Protein AF-A0A368NS68-F1 (afdb_monomer)

Structure (mmCIF, N/CA/C/O backbone):
data_AF-A0A368NS68-F1
#
_entry.id   AF-A0A368NS68-F1
#
loop_
_atom_site.group_PDB
_atom_site.id
_atom_site.type_symbol
_atom_site.label_atom_id
_atom_site.label_alt_id
_atom_site.label_comp_id
_atom_site.label_asym_id
_atom_site.label_entity_id
_atom_site.label_seq_id
_atom_site.pdbx_PDB_ins_code
_atom_site.Cartn_x
_atom_site.Cartn_y
_atom_site.Cartn_z
_atom_site.occupancy
_atom_site.B_iso_or_equiv
_atom_site.auth_seq_id
_atom_site.auth_comp_id
_atom_site.auth_asym_id
_atom_site.auth_atom_id
_atom_site.pdbx_PDB_model_num
ATOM 1 N N . MET A 1 1 ? -28.506 1.261 14.006 1.00 60.25 1 MET A N 1
ATOM 2 C CA . MET A 1 1 ? -28.280 0.816 12.608 1.00 60.25 1 MET A CA 1
ATOM 3 C C . MET A 1 1 ? -27.028 1.410 11.959 1.00 60.25 1 MET A C 1
ATOM 5 O O . MET A 1 1 ? -26.237 0.633 11.447 1.00 60.25 1 MET A O 1
ATOM 9 N N . ILE A 1 2 ? -26.770 2.725 12.037 1.00 72.12 2 ILE A N 1
ATOM 10 C CA . ILE A 1 2 ? -25.597 3.387 11.404 1.00 72.12 2 ILE A CA 1
ATOM 11 C C . ILE A 1 2 ? -24.232 2.746 11.738 1.00 72.12 2 ILE A C 1
ATOM 13 O O . ILE A 1 2 ? -23.347 2.710 10.887 1.00 72.12 2 ILE A O 1
ATOM 17 N N . ARG A 1 3 ? -24.049 2.183 12.942 1.00 74.31 3 ARG A N 1
ATOM 18 C CA . ARG A 1 3 ? -22.795 1.496 13.309 1.00 74.31 3 ARG A CA 1
ATOM 19 C C . ARG A 1 3 ? -22.553 0.214 12.508 1.00 74.31 3 ARG A C 1
ATOM 21 O O . ARG A 1 3 ? -21.427 -0.005 12.088 1.00 74.31 3 ARG A O 1
ATOM 28 N N . VAL A 1 4 ? -23.583 -0.601 12.274 1.00 77.44 4 VAL A N 1
ATOM 29 C CA . VAL A 1 4 ? -23.455 -1.886 11.558 1.00 77.44 4 VAL A CA 1
ATOM 30 C C . VAL A 1 4 ? -23.113 -1.647 10.091 1.00 77.44 4 VAL A C 1
ATOM 32 O O . VAL A 1 4 ? -22.219 -2.291 9.554 1.00 77.44 4 VAL A O 1
ATOM 35 N N . PHE A 1 5 ? -23.747 -0.648 9.472 1.00 76.38 5 PHE A N 1
ATOM 36 C CA . PHE A 1 5 ? -23.457 -0.272 8.090 1.00 76.38 5 PHE A CA 1
ATOM 37 C C . PHE A 1 5 ? -21.989 0.142 7.921 1.00 76.38 5 PHE A C 1
ATOM 39 O O . PHE A 1 5 ? -21.305 -0.337 7.024 1.00 76.38 5 PHE A O 1
ATOM 46 N N . ARG A 1 6 ? -21.450 0.938 8.854 1.00 79.19 6 ARG A N 1
ATOM 47 C CA . ARG A 1 6 ? -20.032 1.325 8.832 1.00 79.19 6 ARG A CA 1
ATOM 48 C C . ARG A 1 6 ? -19.071 0.146 8.978 1.00 79.19 6 ARG A C 1
ATOM 50 O O . ARG A 1 6 ? -18.006 0.203 8.384 1.00 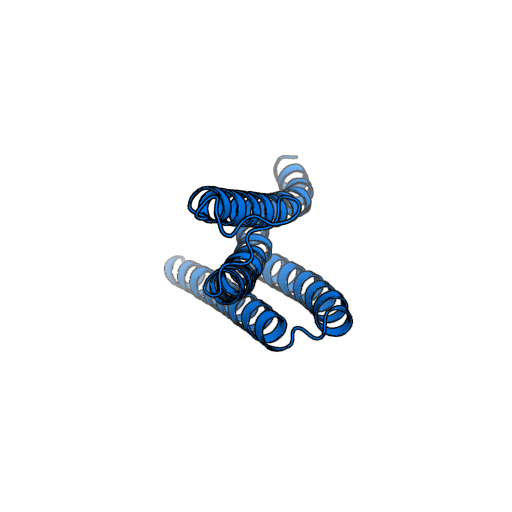79.19 6 ARG A O 1
ATOM 57 N N . TRP A 1 7 ? -19.435 -0.903 9.718 1.00 82.75 7 TRP A N 1
ATOM 58 C CA . TRP A 1 7 ? -18.634 -2.132 9.807 1.00 82.75 7 TRP A CA 1
ATOM 59 C C . TRP A 1 7 ? -18.621 -2.916 8.494 1.00 82.75 7 TRP A C 1
ATOM 61 O O . TRP A 1 7 ? -17.569 -3.398 8.087 1.00 82.75 7 TRP A O 1
ATOM 71 N N . ILE A 1 8 ? -19.756 -2.976 7.795 1.00 87.38 8 ILE A N 1
ATOM 72 C CA . ILE A 1 8 ? -19.841 -3.607 6.471 1.00 87.38 8 ILE A CA 1
ATOM 73 C C . ILE A 1 8 ? -18.974 -2.850 5.456 1.00 87.38 8 ILE A C 1
ATOM 75 O O . ILE A 1 8 ? -18.331 -3.483 4.628 1.00 87.38 8 ILE A O 1
ATOM 79 N N . LEU A 1 9 ? -18.885 -1.516 5.557 1.00 88.38 9 LEU A N 1
ATOM 80 C CA . LEU A 1 9 ? -18.065 -0.687 4.662 1.00 88.38 9 LEU A CA 1
ATOM 81 C C . LEU A 1 9 ? -16.546 -0.811 4.878 1.00 88.38 9 LEU A C 1
ATOM 83 O O . LEU A 1 9 ? -15.788 -0.373 4.015 1.00 88.38 9 LEU A O 1
ATOM 87 N N . VAL A 1 10 ? -16.083 -1.421 5.974 1.00 88.50 10 VAL A N 1
ATOM 88 C CA . VAL A 1 10 ? -14.644 -1.589 6.254 1.00 88.50 10 VAL A CA 1
ATOM 89 C C . VAL A 1 10 ? -13.967 -2.445 5.180 1.00 88.50 10 VAL A C 1
ATOM 91 O O . VAL A 1 10 ? -12.892 -2.090 4.699 1.00 88.50 10 VAL A O 1
ATOM 94 N N . ILE A 1 11 ? -14.610 -3.543 4.770 1.00 90.56 11 ILE A N 1
ATOM 95 C CA . ILE A 1 11 ? -14.062 -4.466 3.767 1.00 90.56 11 ILE A CA 1
ATOM 96 C C . ILE A 1 11 ? -14.025 -3.807 2.374 1.00 90.56 11 ILE A C 1
ATOM 98 O O . ILE A 1 11 ? -12.941 -3.743 1.794 1.00 90.56 11 ILE A O 1
ATOM 102 N N . PRO A 1 12 ? -15.129 -3.234 1.844 1.00 92.44 12 PRO A N 1
ATOM 103 C CA . PRO A 1 12 ? -15.107 -2.484 0.590 1.00 92.44 12 PRO A CA 1
ATOM 104 C C . PRO A 1 12 ? -14.075 -1.358 0.579 1.00 92.44 12 PRO A C 1
ATOM 106 O O . PRO A 1 12 ? -13.437 -1.144 -0.442 1.00 92.44 12 PRO A O 1
ATOM 109 N N . ALA A 1 13 ? -13.871 -0.657 1.699 1.00 91.56 13 ALA A N 1
ATOM 110 C CA . ALA A 1 13 ? -12.879 0.411 1.777 1.00 91.56 13 ALA A CA 1
ATOM 111 C C . ALA A 1 13 ? -11.445 -0.103 1.562 1.00 91.56 13 ALA A C 1
ATOM 113 O O . ALA A 1 13 ? -10.671 0.543 0.857 1.00 91.56 13 ALA A O 1
ATOM 114 N N . ALA A 1 14 ? -11.105 -1.274 2.113 1.00 91.38 14 ALA A N 1
ATOM 115 C CA . ALA A 1 14 ? -9.813 -1.918 1.867 1.00 91.38 14 ALA A CA 1
ATOM 116 C C . ALA A 1 14 ? -9.650 -2.286 0.384 1.00 91.38 14 ALA A C 1
ATOM 118 O O . ALA A 1 14 ? -8.636 -1.956 -0.231 1.00 91.38 14 ALA A O 1
ATOM 119 N N . VAL A 1 15 ? -10.677 -2.921 -0.197 1.00 93.31 15 VAL A N 1
ATOM 120 C CA . VAL A 1 15 ? -10.671 -3.335 -1.609 1.00 93.31 15 VAL A CA 1
ATOM 121 C C . VAL A 1 15 ? -10.552 -2.127 -2.536 1.00 93.31 15 VAL A C 1
ATOM 123 O O . VAL A 1 15 ? -9.755 -2.151 -3.469 1.00 93.31 15 VAL A O 1
ATOM 126 N N . LEU A 1 16 ? -11.282 -1.046 -2.258 1.00 94.06 16 LEU A N 1
ATOM 127 C CA . LEU A 1 16 ? -11.206 0.192 -3.031 1.00 94.06 16 LEU A CA 1
ATOM 128 C C . LEU A 1 16 ? -9.820 0.834 -2.950 1.00 94.06 16 LEU A C 1
ATOM 130 O O . LEU A 1 16 ? -9.326 1.309 -3.967 1.00 94.06 16 LEU A O 1
ATOM 134 N N . GLY A 1 17 ? -9.171 0.816 -1.781 1.00 92.69 17 GLY A N 1
ATOM 135 C CA . GLY A 1 17 ? -7.798 1.306 -1.630 1.00 92.69 17 GLY A CA 1
ATOM 136 C C . GLY A 1 17 ? -6.799 0.532 -2.483 1.00 92.69 17 GLY A C 1
ATOM 137 O O . GLY A 1 17 ? -6.001 1.128 -3.208 1.00 92.69 17 GLY A O 1
ATOM 138 N N . TYR A 1 18 ? -6.892 -0.798 -2.444 1.00 93.38 18 TYR A N 1
ATOM 139 C CA . TYR A 1 18 ? -6.067 -1.672 -3.272 1.00 93.38 18 TYR A CA 1
ATOM 140 C C . TYR A 1 18 ? -6.325 -1.443 -4.771 1.00 93.38 18 TYR A C 1
ATOM 142 O O . TYR A 1 18 ? -5.391 -1.151 -5.517 1.00 93.38 18 TYR A O 1
ATOM 150 N N . MET A 1 19 ? -7.588 -1.465 -5.207 1.00 94.62 19 MET A N 1
ATOM 151 C CA . MET A 1 19 ? -7.959 -1.215 -6.605 1.00 94.62 19 MET A CA 1
ATOM 152 C C . MET A 1 19 ? -7.485 0.160 -7.083 1.00 94.62 19 MET A C 1
ATOM 154 O O . MET A 1 19 ? -6.894 0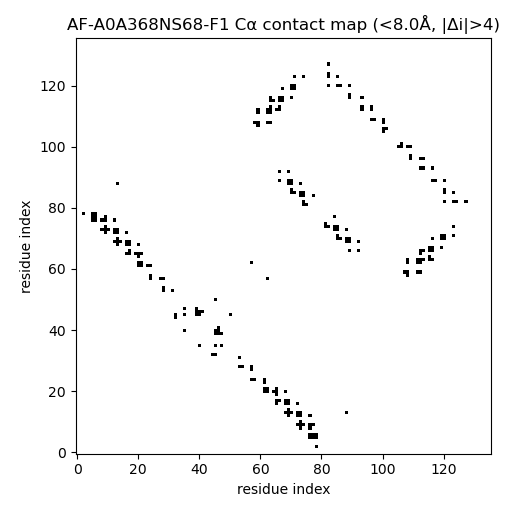.259 -8.154 1.00 94.62 19 MET A O 1
ATOM 158 N N . ALA A 1 20 ? -7.669 1.211 -6.279 1.00 94.62 20 ALA A N 1
ATOM 159 C CA . ALA A 1 20 ? -7.207 2.553 -6.618 1.00 94.62 20 ALA A CA 1
ATOM 160 C C . ALA A 1 20 ? -5.690 2.587 -6.848 1.00 94.62 20 ALA A C 1
ATOM 162 O O . ALA A 1 20 ? -5.243 3.100 -7.870 1.00 94.62 20 ALA A O 1
ATOM 163 N N . SER A 1 21 ? -4.898 1.991 -5.951 1.00 93.81 21 SER A N 1
ATOM 164 C CA . SER A 1 21 ? -3.440 1.930 -6.125 1.00 93.81 21 SER A CA 1
ATOM 165 C C . SER A 1 21 ? -3.021 1.167 -7.386 1.00 93.81 21 SER A C 1
ATOM 167 O O . SER A 1 21 ? -2.127 1.616 -8.103 1.00 93.81 21 SER A O 1
ATOM 169 N N . MET A 1 22 ? -3.715 0.069 -7.701 1.00 92.38 22 MET A N 1
ATOM 170 C CA . MET A 1 22 ? -3.456 -0.743 -8.887 1.00 92.38 22 MET A CA 1
ATOM 171 C C . MET A 1 22 ? -3.764 0.040 -10.171 1.00 92.38 22 MET A C 1
ATOM 173 O O . MET A 1 22 ? -2.934 0.084 -11.077 1.00 92.38 22 MET A O 1
ATOM 177 N N . PHE A 1 23 ? -4.920 0.711 -10.237 1.00 95.12 23 PHE A N 1
ATOM 178 C CA . PHE A 1 23 ? -5.299 1.544 -11.382 1.00 95.12 23 PHE A CA 1
ATOM 179 C C . PHE A 1 23 ? -4.327 2.702 -11.599 1.00 95.12 23 PHE A C 1
ATOM 181 O O . PHE A 1 23 ? -3.918 2.948 -12.734 1.00 95.12 23 PHE A O 1
ATOM 188 N N . ILE A 1 24 ? -3.919 3.385 -10.525 1.00 94.38 24 ILE A N 1
ATOM 189 C CA . ILE A 1 24 ? -2.939 4.470 -10.617 1.00 94.38 24 ILE A CA 1
ATOM 190 C C . ILE A 1 24 ? -1.606 3.920 -11.144 1.00 94.38 24 ILE A C 1
ATOM 192 O O . ILE A 1 24 ? -1.045 4.493 -12.079 1.00 94.38 24 ILE A O 1
ATOM 196 N N . GLY A 1 25 ? -1.138 2.779 -10.629 1.00 92.50 25 GLY A N 1
ATOM 197 C CA . GLY A 1 25 ? 0.105 2.161 -11.088 1.00 92.50 25 GLY A CA 1
ATOM 198 C C . GLY A 1 25 ? 0.075 1.755 -12.559 1.00 92.50 25 GLY A C 1
ATOM 199 O O . GLY A 1 25 ? 0.967 2.140 -13.315 1.00 92.50 25 GLY A O 1
ATOM 200 N N . MET A 1 26 ? -0.989 1.073 -12.994 1.00 92.38 26 MET A N 1
ATOM 201 C CA . MET A 1 26 ? -1.170 0.701 -14.402 1.00 92.38 26 MET A CA 1
ATOM 202 C C . MET A 1 26 ? -1.230 1.931 -15.308 1.00 92.38 26 MET A C 1
ATOM 204 O O . MET A 1 26 ? -0.512 1.996 -16.300 1.00 92.38 26 MET A O 1
ATOM 208 N N . SER A 1 27 ? -2.034 2.940 -14.956 1.00 93.62 27 SER A N 1
ATOM 209 C CA . SER A 1 27 ? -2.142 4.166 -15.759 1.00 93.62 27 SER A CA 1
ATOM 210 C C . SER A 1 27 ? -0.809 4.910 -15.892 1.00 93.62 27 SER A C 1
ATOM 212 O O . SER A 1 27 ? -0.530 5.490 -16.939 1.00 93.62 27 SER A O 1
ATOM 214 N N . THR A 1 28 ? 0.031 4.844 -14.856 1.00 92.75 28 THR A N 1
ATOM 215 C CA . THR A 1 28 ? 1.366 5.445 -14.858 1.00 92.75 28 THR A CA 1
ATOM 216 C C . THR A 1 28 ? 2.293 4.707 -15.819 1.00 92.75 28 THR A C 1
ATOM 218 O O . THR A 1 28 ? 2.941 5.352 -16.638 1.00 92.75 28 THR A O 1
ATOM 221 N N . LEU A 1 29 ? 2.314 3.370 -15.783 1.00 90.00 29 LEU A N 1
ATOM 222 C CA . LEU A 1 29 ? 3.099 2.561 -16.724 1.00 90.00 29 LEU A CA 1
ATOM 223 C C . LEU A 1 29 ? 2.676 2.811 -18.176 1.00 90.00 29 LEU A C 1
ATOM 225 O O . LEU A 1 29 ? 3.523 3.135 -19.005 1.00 90.00 29 LEU A O 1
ATOM 229 N N . PHE A 1 30 ? 1.369 2.807 -18.454 1.00 88.88 30 PHE A N 1
ATOM 230 C CA . PHE A 1 30 ? 0.842 3.142 -19.782 1.00 88.88 30 PHE A CA 1
ATOM 231 C C . PHE A 1 30 ? 1.235 4.549 -20.247 1.00 88.88 30 PHE A C 1
ATOM 233 O O . PHE A 1 30 ? 1.437 4.783 -21.438 1.00 88.88 30 PHE A O 1
ATOM 240 N N . ALA A 1 31 ? 1.321 5.516 -19.330 1.00 90.12 31 ALA A N 1
ATOM 241 C CA . ALA A 1 31 ? 1.781 6.855 -19.673 1.00 90.12 31 ALA A CA 1
ATOM 242 C C . ALA A 1 31 ? 3.260 6.847 -20.085 1.00 90.12 31 ALA A C 1
ATOM 244 O O . ALA A 1 31 ? 3.602 7.505 -21.062 1.00 90.12 31 ALA A O 1
ATOM 245 N N . PHE A 1 32 ? 4.114 6.083 -19.396 1.00 88.06 32 PHE A N 1
ATOM 246 C CA . PHE A 1 32 ? 5.532 5.953 -19.742 1.00 88.06 32 PHE A CA 1
ATOM 247 C C . PHE A 1 32 ? 5.764 5.216 -21.063 1.00 88.06 32 PHE A C 1
ATOM 249 O O . PHE A 1 32 ? 6.598 5.653 -21.853 1.00 88.06 32 PHE A O 1
ATOM 256 N N . GLU A 1 33 ? 4.988 4.173 -21.356 1.00 87.12 33 GLU A N 1
ATOM 257 C CA . GLU A 1 33 ? 5.064 3.459 -22.638 1.00 87.12 33 GLU A CA 1
ATOM 258 C C . GLU A 1 33 ? 4.768 4.371 -23.836 1.00 87.12 33 GLU A C 1
ATOM 260 O O . GLU A 1 33 ? 5.399 4.245 -24.884 1.00 87.12 33 GLU A O 1
ATOM 265 N N . LYS A 1 34 ? 3.878 5.361 -23.679 1.00 86.69 34 LYS A N 1
ATOM 266 C CA . LYS A 1 34 ? 3.594 6.352 -24.734 1.00 86.69 34 LYS A CA 1
ATOM 267 C C . LYS A 1 34 ? 4.768 7.276 -25.053 1.00 86.69 34 LYS A C 1
ATOM 269 O O . LYS A 1 34 ? 4.773 7.882 -26.121 1.00 86.69 34 LYS A O 1
ATOM 274 N N . PHE A 1 35 ? 5.743 7.398 -24.154 1.00 87.94 35 PHE A N 1
ATOM 275 C CA . PHE A 1 35 ? 6.978 8.148 -24.398 1.00 87.94 35 PHE A CA 1
ATOM 276 C C . PHE A 1 35 ? 8.078 7.286 -25.034 1.00 87.94 35 PHE A C 1
ATOM 278 O O . PHE A 1 35 ? 9.190 7.774 -25.252 1.00 87.94 35 PHE A O 1
ATOM 285 N N . CYS A 1 36 ? 7.794 6.019 -25.350 1.00 86.00 36 CYS A N 1
ATOM 286 C CA . CYS A 1 36 ? 8.747 5.158 -26.030 1.00 86.00 36 CYS A CA 1
ATOM 287 C C . CYS A 1 36 ? 8.982 5.636 -27.476 1.00 86.00 36 CYS A C 1
ATOM 289 O O . CYS A 1 36 ? 8.014 5.875 -28.205 1.00 86.00 36 CYS A O 1
ATOM 291 N N . PRO A 1 37 ? 10.245 5.764 -27.928 1.00 86.81 37 PRO A N 1
ATOM 292 C CA . PRO A 1 37 ? 10.541 6.024 -29.331 1.00 86.81 37 PRO A CA 1
ATOM 293 C C . PRO A 1 37 ? 9.997 4.885 -30.202 1.00 86.81 37 PRO A C 1
ATOM 295 O O . PRO A 1 37 ? 10.173 3.722 -29.828 1.00 86.81 37 PRO A O 1
ATOM 298 N N . PRO A 1 38 ? 9.399 5.175 -31.372 1.00 82.69 38 PRO A N 1
ATOM 299 C CA . PRO A 1 38 ? 8.818 4.143 -32.233 1.00 82.69 38 PRO A CA 1
ATOM 300 C C . PRO A 1 38 ? 9.851 3.099 -32.685 1.00 82.69 38 PRO A C 1
ATOM 302 O O . PRO A 1 38 ? 9.497 1.943 -32.888 1.00 82.69 38 PRO A O 1
ATOM 305 N N . ASP A 1 39 ? 11.131 3.477 -32.763 1.00 83.75 39 ASP A N 1
ATOM 306 C CA . ASP A 1 39 ? 12.240 2.592 -33.145 1.00 83.75 39 ASP A CA 1
ATOM 307 C C . ASP A 1 39 ? 12.558 1.504 -32.099 1.00 83.75 39 ASP A C 1
ATOM 309 O O . ASP A 1 39 ? 13.281 0.553 -32.390 1.00 83.75 39 ASP A O 1
ATOM 313 N N . LEU A 1 40 ? 12.044 1.646 -30.872 1.00 83.19 40 LEU A N 1
ATOM 314 C CA . LEU A 1 40 ? 12.298 0.756 -29.730 1.00 83.19 40 LEU A CA 1
ATOM 315 C C . LEU A 1 40 ? 11.039 -0.000 -29.275 1.00 83.19 40 LEU A C 1
ATOM 317 O O . LEU A 1 40 ? 11.035 -0.599 -28.198 1.00 83.19 40 LEU A O 1
ATOM 321 N N . VAL A 1 41 ? 9.967 0.035 -30.070 1.00 85.56 41 VAL A N 1
ATOM 322 C CA . VAL A 1 41 ? 8.742 -0.727 -29.809 1.00 85.56 41 VAL A CA 1
ATOM 323 C C . VAL A 1 41 ? 8.799 -2.027 -30.604 1.00 85.56 41 VAL A C 1
ATOM 325 O O . VAL A 1 41 ? 8.724 -2.024 -31.832 1.00 85.56 41 VAL A O 1
ATOM 328 N N . ILE A 1 42 ? 8.916 -3.155 -29.904 1.00 83.00 42 ILE A N 1
ATOM 329 C CA . ILE A 1 42 ? 8.939 -4.490 -30.508 1.00 83.00 42 ILE A CA 1
ATOM 330 C C . ILE A 1 42 ? 7.774 -5.281 -29.918 1.00 83.00 42 ILE A C 1
ATOM 332 O O . ILE A 1 42 ? 7.707 -5.485 -28.711 1.00 83.00 42 ILE A O 1
ATOM 336 N N . SER A 1 43 ? 6.856 -5.746 -30.770 1.00 81.25 43 SER A N 1
ATOM 337 C CA . SER A 1 43 ? 5.661 -6.503 -30.348 1.00 81.25 43 SER A CA 1
ATOM 338 C C . SER A 1 43 ? 4.809 -5.770 -29.299 1.00 81.25 43 SER A C 1
ATOM 340 O O . SER A 1 43 ? 4.431 -6.357 -28.292 1.00 81.25 43 SER A O 1
ATOM 342 N N . GLU A 1 44 ? 4.550 -4.476 -29.519 1.00 78.94 44 GLU A N 1
ATOM 343 C CA . GLU A 1 44 ? 3.791 -3.592 -28.609 1.00 78.94 44 GLU A CA 1
ATOM 344 C C . GLU A 1 44 ? 4.428 -3.358 -27.227 1.00 78.94 44 GLU A C 1
ATOM 346 O O . GLU A 1 44 ? 3.858 -2.639 -26.412 1.00 78.94 44 GLU A O 1
ATOM 351 N N . MET A 1 45 ? 5.631 -3.880 -26.972 1.00 78.88 45 MET A N 1
ATOM 352 C CA . MET A 1 45 ? 6.382 -3.612 -25.746 1.00 78.88 45 MET A CA 1
ATOM 353 C C . MET A 1 45 ? 7.515 -2.622 -26.002 1.00 78.88 45 MET A C 1
ATOM 355 O O . MET A 1 45 ? 8.240 -2.713 -26.997 1.00 78.88 45 MET A O 1
ATOM 359 N N . CYS A 1 46 ? 7.691 -1.681 -25.075 1.00 84.38 46 CYS A N 1
ATOM 360 C CA . CYS A 1 46 ? 8.823 -0.768 -25.099 1.00 84.38 46 CYS A CA 1
ATOM 361 C C . CYS A 1 46 ? 10.078 -1.484 -24.588 1.00 84.38 46 CYS A C 1
ATOM 363 O O . CYS A 1 46 ? 10.172 -1.819 -23.410 1.00 84.38 46 CYS A O 1
ATOM 365 N N . THR A 1 47 ? 11.080 -1.673 -25.449 1.00 86.12 47 THR A N 1
ATOM 366 C CA . THR A 1 47 ? 12.354 -2.308 -25.067 1.00 86.12 47 THR A CA 1
ATOM 367 C C . THR A 1 47 ? 13.432 -1.283 -24.711 1.00 86.12 47 THR A C 1
ATOM 369 O O . THR A 1 47 ? 14.629 -1.570 -24.784 1.00 86.12 47 THR A O 1
ATOM 372 N N . ALA A 1 48 ? 13.037 -0.055 -24.366 1.00 86.50 48 ALA A N 1
ATOM 373 C CA . ALA A 1 48 ? 13.981 0.981 -23.982 1.00 86.50 48 ALA A CA 1
ATOM 374 C C . ALA A 1 48 ? 14.677 0.616 -22.661 1.00 86.50 48 ALA A C 1
ATOM 376 O O . ALA A 1 48 ? 14.033 0.213 -21.695 1.00 86.50 48 ALA A O 1
ATOM 377 N N . GLY A 1 49 ? 15.995 0.821 -22.581 1.00 86.62 49 GLY A N 1
ATOM 378 C CA . GLY A 1 49 ? 16.781 0.443 -21.398 1.00 86.62 49 GLY A CA 1
ATOM 379 C C . GLY A 1 49 ? 16.346 1.126 -20.093 1.00 86.62 49 GLY A C 1
ATOM 380 O O . GLY A 1 49 ? 16.597 0.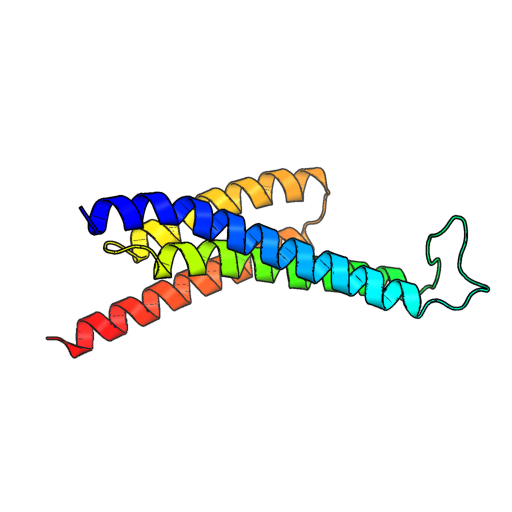600 -19.013 1.00 86.62 49 GLY A O 1
ATOM 381 N N . TYR A 1 50 ? 15.657 2.272 -20.170 1.00 87.19 50 TYR A N 1
ATOM 382 C CA . TYR A 1 50 ? 15.108 2.945 -18.991 1.00 87.19 50 TYR A CA 1
ATOM 383 C C . TYR A 1 50 ? 13.824 2.288 -18.453 1.00 87.19 50 TYR A C 1
ATOM 385 O O . TYR A 1 50 ? 13.499 2.483 -17.282 1.00 87.19 50 TYR A O 1
ATOM 393 N N . MET A 1 51 ? 13.101 1.513 -19.273 1.00 88.19 51 MET A N 1
ATOM 394 C CA . MET A 1 51 ? 11.781 0.973 -18.927 1.00 88.19 51 MET A CA 1
ATOM 395 C C . MET A 1 51 ? 11.856 0.006 -17.741 1.00 88.19 51 MET A C 1
ATOM 397 O O . MET A 1 51 ? 11.030 0.076 -16.838 1.00 88.19 51 MET A O 1
ATOM 401 N N . HIS A 1 52 ? 12.928 -0.786 -17.650 1.00 87.75 52 HIS A N 1
ATOM 402 C CA . HIS A 1 52 ? 13.163 -1.678 -16.512 1.00 87.75 52 HIS A CA 1
ATOM 403 C C . HIS A 1 52 ? 13.230 -0.931 -15.165 1.00 87.75 52 HIS A C 1
ATOM 405 O O . HIS A 1 52 ? 12.690 -1.387 -14.156 1.00 87.75 52 HIS A O 1
ATOM 411 N N . TYR A 1 53 ? 13.856 0.250 -15.140 1.00 90.62 53 TYR A N 1
ATOM 412 C CA . TYR A 1 53 ? 13.906 1.077 -13.933 1.00 90.62 53 TYR A CA 1
ATOM 413 C C . TYR A 1 53 ? 12.540 1.685 -13.614 1.00 90.62 53 TYR A C 1
ATOM 415 O O . TYR A 1 53 ? 12.154 1.736 -12.447 1.00 90.62 53 TYR A O 1
ATOM 423 N N . VAL A 1 54 ? 11.801 2.121 -14.637 1.00 91.12 54 VAL A N 1
ATOM 424 C CA . VAL A 1 54 ? 10.445 2.665 -14.478 1.00 91.12 54 VAL A CA 1
ATOM 425 C C . VAL A 1 54 ? 9.508 1.613 -13.888 1.00 91.12 54 VAL A C 1
ATOM 427 O O . VAL A 1 54 ? 8.812 1.907 -12.918 1.00 91.12 54 VAL A O 1
ATOM 430 N N . GLU A 1 55 ? 9.532 0.387 -14.408 1.00 90.06 55 GLU A N 1
ATOM 431 C CA . GLU A 1 55 ? 8.747 -0.739 -13.895 1.00 90.06 55 GLU A CA 1
ATOM 432 C C . GLU A 1 55 ? 9.083 -1.049 -12.436 1.00 90.06 55 GLU A C 1
ATOM 434 O O . GLU A 1 55 ? 8.182 -1.108 -11.597 1.00 90.06 55 GLU A O 1
ATOM 439 N N . ALA A 1 56 ? 10.372 -1.172 -12.102 1.00 91.00 56 ALA A N 1
ATOM 440 C CA . ALA A 1 56 ? 10.809 -1.450 -10.736 1.00 91.00 56 ALA A CA 1
ATOM 441 C C . ALA A 1 56 ? 10.380 -0.345 -9.751 1.00 91.00 56 ALA A C 1
ATOM 443 O O . ALA A 1 56 ? 9.881 -0.638 -8.660 1.00 91.00 56 ALA A O 1
ATOM 444 N N . ILE A 1 57 ? 10.528 0.927 -10.141 1.00 92.69 57 ILE A N 1
ATOM 445 C CA . ILE A 1 57 ? 10.115 2.078 -9.327 1.00 92.69 57 ILE A CA 1
ATOM 446 C C . ILE A 1 57 ? 8.593 2.106 -9.167 1.00 92.69 57 ILE A C 1
ATOM 448 O O . ILE A 1 57 ? 8.103 2.294 -8.053 1.00 92.69 57 ILE A O 1
ATOM 452 N N . CYS A 1 58 ? 7.838 1.885 -10.245 1.00 92.62 58 CYS A N 1
ATOM 453 C CA . CYS A 1 58 ? 6.379 1.833 -10.194 1.00 92.62 58 CYS A CA 1
ATOM 454 C C . CYS A 1 58 ? 5.907 0.707 -9.271 1.00 92.62 58 CYS A C 1
ATOM 456 O O . CYS A 1 58 ? 5.088 0.948 -8.384 1.00 92.62 58 CYS A O 1
ATOM 458 N N . LEU A 1 59 ? 6.462 -0.498 -9.411 1.00 91.88 59 LEU A N 1
ATOM 459 C CA . LEU A 1 59 ? 6.133 -1.627 -8.545 1.00 91.88 59 LEU A CA 1
ATOM 460 C C . LEU A 1 59 ? 6.404 -1.302 -7.074 1.00 91.88 59 LEU A C 1
ATOM 462 O O . LEU A 1 59 ? 5.526 -1.519 -6.239 1.00 91.88 59 LEU A O 1
ATOM 466 N N . LEU A 1 60 ? 7.565 -0.727 -6.749 1.00 94.12 60 LEU A N 1
ATOM 467 C CA . LEU A 1 60 ? 7.898 -0.326 -5.379 1.00 94.12 60 LEU A CA 1
ATOM 468 C C . LEU A 1 60 ? 6.922 0.722 -4.829 1.00 94.12 60 LEU A C 1
ATOM 470 O O . LEU A 1 60 ? 6.374 0.549 -3.736 1.00 94.12 60 LEU A O 1
ATOM 474 N N . LEU A 1 61 ? 6.694 1.805 -5.574 1.00 94.44 61 LEU A N 1
ATOM 475 C CA . LEU A 1 61 ? 5.878 2.930 -5.120 1.00 94.44 61 LEU A CA 1
ATOM 476 C C . LEU A 1 61 ? 4.403 2.554 -4.994 1.00 94.44 61 LEU A C 1
ATOM 478 O O . LEU A 1 61 ? 3.800 2.800 -3.949 1.00 94.44 61 LEU A O 1
ATOM 482 N N . PHE A 1 62 ? 3.822 1.933 -6.020 1.00 94.81 62 PHE A N 1
ATOM 483 C CA . PHE A 1 62 ? 2.392 1.638 -6.040 1.00 94.81 62 PHE A CA 1
ATOM 484 C C . PHE A 1 62 ? 2.025 0.456 -5.147 1.00 94.81 62 PHE A C 1
ATOM 486 O O . PHE A 1 62 ? 0.972 0.502 -4.515 1.00 94.81 62 PHE A O 1
ATOM 493 N N . SER A 1 63 ? 2.907 -0.536 -4.981 1.00 93.44 63 SER A N 1
ATOM 494 C CA . SER A 1 63 ? 2.684 -1.594 -3.983 1.00 93.44 63 SER A CA 1
ATOM 495 C C . SER A 1 63 ? 2.747 -1.034 -2.562 1.00 93.44 63 SER A C 1
ATOM 497 O O . SER A 1 63 ? 1.917 -1.375 -1.719 1.00 93.44 63 SER A O 1
ATOM 499 N N . SER A 1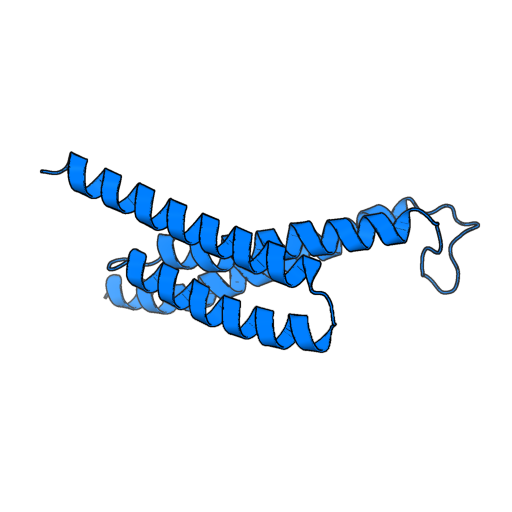 64 ? 3.682 -0.117 -2.292 1.00 94.88 64 SER A N 1
ATOM 500 C CA . SER A 1 64 ? 3.756 0.556 -0.988 1.00 94.88 64 SER A CA 1
ATOM 501 C C . SER A 1 64 ? 2.528 1.441 -0.746 1.00 94.88 64 SER A C 1
ATOM 503 O O . SER A 1 64 ? 1.948 1.422 0.337 1.00 94.88 64 SER A O 1
ATOM 505 N N . LEU A 1 65 ? 2.066 2.167 -1.769 1.00 95.56 65 LEU A N 1
ATOM 506 C CA . LEU A 1 65 ? 0.832 2.952 -1.702 1.00 95.56 65 LEU A CA 1
ATOM 507 C C . LEU A 1 65 ? -0.393 2.068 -1.430 1.00 95.56 65 LEU A C 1
ATOM 509 O O . LEU A 1 65 ? -1.242 2.437 -0.619 1.00 95.56 65 LEU A O 1
ATOM 513 N N . ALA A 1 66 ? -0.465 0.891 -2.058 1.00 95.25 66 ALA A N 1
ATOM 514 C CA . ALA A 1 66 ? -1.506 -0.096 -1.796 1.00 95.25 66 ALA A CA 1
ATOM 515 C C . ALA A 1 66 ? -1.532 -0.488 -0.314 1.00 95.25 66 ALA A C 1
ATOM 517 O O . ALA A 1 66 ? -2.585 -0.436 0.320 1.00 95.25 66 ALA A O 1
ATOM 518 N N . ALA A 1 67 ? -0.365 -0.801 0.259 1.00 94.50 67 ALA A N 1
ATOM 519 C CA . ALA A 1 67 ? -0.225 -1.157 1.670 1.00 94.50 67 ALA A CA 1
ATOM 520 C C . ALA A 1 67 ? -0.729 -0.041 2.598 1.00 94.50 67 ALA A C 1
ATOM 522 O O . ALA A 1 67 ? -1.480 -0.301 3.541 1.00 94.50 67 ALA A O 1
ATOM 523 N N . VAL A 1 68 ? -0.371 1.212 2.294 1.00 95.81 68 VAL A N 1
ATOM 524 C CA . VAL A 1 68 ? -0.837 2.392 3.036 1.00 95.81 68 VAL A CA 1
ATOM 525 C C . VAL A 1 68 ? -2.362 2.496 2.973 1.00 95.81 68 VAL A C 1
ATOM 527 O O . VAL A 1 68 ? -3.014 2.608 4.010 1.00 95.81 68 VAL A O 1
ATOM 530 N N . LEU A 1 69 ? -2.957 2.435 1.778 1.00 94.44 69 LEU A N 1
ATOM 531 C CA . LEU A 1 69 ? -4.401 2.619 1.597 1.00 94.44 69 LEU A CA 1
ATOM 532 C C . LEU A 1 69 ? -5.225 1.483 2.213 1.00 94.44 69 LEU A C 1
ATOM 534 O O . LEU A 1 69 ? -6.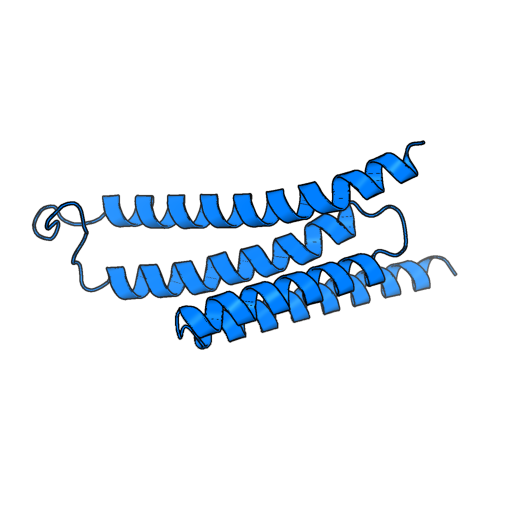259 1.752 2.830 1.00 94.44 69 LEU A O 1
ATOM 538 N N . VAL A 1 70 ? -4.754 0.239 2.096 1.00 94.50 70 VAL A N 1
ATOM 539 C CA . VAL A 1 70 ? -5.407 -0.950 2.668 1.00 94.50 70 VAL A CA 1
ATOM 540 C C . VAL A 1 70 ? -5.445 -0.893 4.194 1.00 94.50 70 VAL A C 1
ATOM 542 O O . VAL A 1 70 ? -6.402 -1.375 4.789 1.00 94.50 70 VAL A O 1
ATOM 545 N N . VAL A 1 71 ? -4.463 -0.268 4.848 1.00 93.94 71 VAL A N 1
ATOM 546 C CA . VAL A 1 71 ? -4.479 -0.077 6.309 1.00 93.94 71 VAL A CA 1
ATOM 547 C C . VAL A 1 71 ? -5.259 1.183 6.697 1.00 93.94 71 VAL A C 1
ATOM 549 O O . VAL A 1 71 ? -6.066 1.168 7.632 1.00 93.94 71 VAL A O 1
ATOM 552 N N . LEU A 1 72 ? -5.050 2.285 5.972 1.00 93.12 72 LEU A N 1
ATOM 553 C CA . LEU A 1 72 ? -5.585 3.595 6.326 1.00 93.12 72 LEU A CA 1
ATOM 554 C C . LEU A 1 72 ? -7.102 3.687 6.114 1.00 93.12 72 LEU A C 1
ATOM 556 O O . LEU A 1 72 ? -7.815 4.082 7.037 1.00 93.12 72 LEU A O 1
ATOM 560 N N . LEU A 1 73 ? -7.622 3.309 4.942 1.00 93.06 73 LEU A N 1
ATOM 561 C CA . LEU A 1 73 ? -9.041 3.507 4.618 1.00 93.06 73 LEU A CA 1
ATOM 562 C C . LEU A 1 73 ? -9.985 2.735 5.560 1.00 93.06 73 LEU A C 1
ATOM 564 O O . LEU A 1 73 ? -10.904 3.359 6.103 1.00 93.06 73 LEU A O 1
ATOM 568 N N . PRO A 1 74 ? -9.756 1.442 5.864 1.00 90.94 74 PRO A N 1
ATOM 569 C CA . PRO A 1 74 ? -10.568 0.705 6.837 1.00 90.94 74 PRO A CA 1
ATOM 570 C C . PRO A 1 74 ? -10.555 1.345 8.227 1.00 90.94 74 PRO A C 1
ATOM 572 O O . PRO A 1 74 ? -11.593 1.419 8.890 1.00 90.94 74 PRO A O 1
ATOM 575 N N . SER A 1 75 ? -9.398 1.865 8.653 1.00 91.00 75 SER A N 1
ATOM 576 C CA . SER A 1 75 ? -9.244 2.521 9.957 1.00 91.00 75 SER A CA 1
ATOM 577 C C . SER A 1 75 ? -10.032 3.836 10.065 1.00 91.00 75 SER A C 1
ATOM 579 O O . SER A 1 75 ? -10.541 4.171 11.138 1.00 91.00 75 SER A O 1
ATOM 581 N N . LEU A 1 76 ? -10.186 4.565 8.952 1.00 89.38 76 LEU A N 1
ATOM 582 C CA . LEU A 1 76 ? -10.966 5.803 8.890 1.00 89.38 76 LEU A CA 1
ATOM 583 C C . LEU A 1 76 ? -12.474 5.529 8.887 1.00 89.38 76 LEU A C 1
ATOM 585 O O . LEU A 1 76 ? -13.238 6.234 9.554 1.00 89.38 76 LEU A O 1
ATOM 589 N N . VAL A 1 77 ? -12.901 4.485 8.174 1.00 89.88 77 VAL A N 1
ATOM 590 C CA . VAL A 1 77 ? -14.315 4.099 8.059 1.00 89.88 77 VAL A CA 1
ATOM 591 C C . VAL A 1 77 ? -14.844 3.493 9.363 1.00 89.88 77 VAL A C 1
ATOM 593 O O . VAL A 1 77 ? -15.994 3.764 9.744 1.00 89.88 77 VAL A O 1
ATOM 596 N N . ALA A 1 78 ? -14.003 2.749 10.090 1.00 87.75 78 ALA A N 1
ATOM 597 C CA . ALA A 1 78 ? -14.367 2.083 11.335 1.00 87.75 78 ALA A CA 1
ATOM 598 C C . ALA A 1 78 ? -14.964 3.060 12.381 1.00 87.75 78 ALA A C 1
ATOM 600 O O . ALA A 1 78 ? -14.363 4.094 12.696 1.00 87.75 78 ALA A O 1
ATOM 601 N N . PRO A 1 79 ? -16.156 2.763 12.941 1.00 78.69 79 PRO A N 1
ATOM 602 C CA . PRO A 1 79 ? -16.822 3.639 13.908 1.00 78.69 79 PRO A CA 1
ATOM 603 C C . PRO A 1 79 ? -16.214 3.571 15.318 1.00 78.69 79 PRO A C 1
ATOM 605 O O . PRO A 1 79 ? -16.344 4.527 16.077 1.00 78.69 79 PRO A O 1
ATOM 608 N N . SER A 1 80 ? -15.568 2.458 15.673 1.00 82.94 80 SER A N 1
ATOM 609 C CA . SER A 1 80 ? -14.959 2.178 16.981 1.00 82.94 80 SER A CA 1
ATOM 610 C C . SER A 1 80 ? -13.793 1.195 16.814 1.00 82.94 80 SER A C 1
ATOM 612 O O . SER A 1 80 ? -13.721 0.514 15.795 1.00 82.94 80 SER A O 1
ATOM 614 N N . ASN A 1 81 ? -12.889 1.103 17.798 1.00 85.81 81 ASN A N 1
ATOM 615 C CA . ASN A 1 81 ? -11.730 0.189 17.793 1.00 85.81 81 ASN A CA 1
ATOM 616 C C . ASN A 1 81 ? -10.833 0.305 16.545 1.00 85.81 81 ASN A C 1
ATOM 618 O O . ASN A 1 81 ? -10.324 -0.690 16.032 1.00 85.81 81 ASN A O 1
ATOM 622 N N . LYS A 1 82 ? -10.608 1.537 16.068 1.00 87.81 82 LYS A N 1
ATOM 623 C CA . LYS A 1 82 ? -9.826 1.829 14.852 1.00 87.81 82 LYS A CA 1
ATOM 624 C C . LYS A 1 82 ? -8.425 1.203 14.857 1.00 87.81 82 LYS A C 1
ATOM 626 O O . LYS A 1 82 ? -7.957 0.771 13.812 1.00 87.81 82 LYS A O 1
ATOM 631 N N . GLN A 1 83 ? -7.793 1.102 16.030 1.00 88.69 83 GLN A N 1
ATOM 632 C CA . GLN A 1 83 ? -6.496 0.436 16.204 1.00 88.69 83 GLN A CA 1
ATOM 633 C C . GLN A 1 83 ? -6.566 -1.065 15.891 1.00 88.69 83 GLN A C 1
ATOM 635 O O . GLN A 1 83 ? -5.749 -1.570 15.129 1.00 88.69 83 GLN A O 1
ATOM 640 N N . MET A 1 84 ? -7.577 -1.775 16.407 1.00 89.44 84 MET A N 1
ATOM 641 C CA . MET A 1 84 ? -7.750 -3.205 16.114 1.00 89.44 84 MET A CA 1
ATOM 642 C C . MET A 1 84 ? -8.043 -3.439 14.631 1.00 89.44 84 MET A C 1
ATOM 644 O O . MET A 1 84 ? -7.497 -4.368 14.046 1.00 89.44 84 MET A O 1
ATOM 648 N N . VAL A 1 85 ? -8.862 -2.581 14.010 1.00 92.88 85 VAL A N 1
ATOM 649 C CA . VAL A 1 85 ? -9.171 -2.684 12.573 1.00 92.88 85 VAL A CA 1
ATOM 650 C C . VAL A 1 85 ? -7.922 -2.446 11.723 1.00 92.88 85 VAL A C 1
ATOM 652 O O . VAL A 1 85 ? -7.663 -3.222 10.807 1.00 92.88 85 VAL A O 1
ATOM 655 N N . ALA A 1 86 ? -7.124 -1.425 12.044 1.00 92.62 86 ALA A N 1
ATOM 656 C CA . ALA A 1 86 ? -5.868 -1.153 11.347 1.00 92.62 86 ALA A CA 1
ATOM 657 C C . ALA A 1 86 ? -4.873 -2.318 11.492 1.00 92.62 86 ALA A C 1
ATOM 659 O O . ALA A 1 86 ? -4.273 -2.738 10.505 1.00 92.62 86 ALA A O 1
ATOM 660 N N . GLY A 1 87 ? -4.739 -2.878 12.700 1.00 93.38 87 GLY A N 1
ATOM 661 C CA . GLY A 1 87 ? -3.878 -4.034 12.955 1.00 93.38 87 GLY A CA 1
ATOM 662 C C . GLY A 1 87 ? -4.326 -5.279 12.188 1.00 93.38 87 GLY A C 1
ATOM 663 O O . GLY A 1 87 ? -3.505 -5.933 11.550 1.00 93.38 87 GLY A O 1
ATOM 664 N N . ALA A 1 88 ? -5.629 -5.573 12.178 1.00 94.19 88 ALA A N 1
ATOM 665 C CA . ALA A 1 88 ? -6.185 -6.689 11.416 1.00 94.19 88 ALA A CA 1
ATOM 666 C C . ALA A 1 88 ? -5.963 -6.517 9.904 1.00 94.19 88 ALA A C 1
ATOM 668 O O . ALA A 1 88 ? -5.515 -7.454 9.244 1.00 94.19 88 ALA A O 1
ATOM 669 N N . ALA A 1 89 ? -6.211 -5.317 9.366 1.00 94.31 89 ALA A N 1
ATOM 670 C CA . ALA A 1 89 ? -5.969 -5.009 7.958 1.00 94.31 89 ALA A CA 1
ATOM 671 C C . ALA A 1 89 ? -4.486 -5.171 7.586 1.00 94.31 89 ALA A C 1
ATOM 673 O O . ALA A 1 89 ? -4.178 -5.764 6.553 1.00 94.31 89 ALA A O 1
ATOM 674 N N . TYR A 1 90 ? -3.572 -4.714 8.449 1.00 95.56 90 TYR A N 1
ATOM 675 C CA . TYR A 1 90 ? -2.137 -4.895 8.247 1.00 95.56 90 TYR A CA 1
ATOM 676 C C . TYR A 1 90 ? -1.734 -6.373 8.250 1.00 95.56 90 TYR A C 1
ATOM 678 O O . TYR A 1 90 ? -1.007 -6.786 7.358 1.00 95.56 90 TYR A O 1
ATOM 686 N N . ILE A 1 91 ? -2.224 -7.186 9.194 1.00 96.62 91 ILE A N 1
ATOM 687 C CA . ILE A 1 91 ? -1.886 -8.619 9.257 1.00 96.62 91 ILE A CA 1
ATOM 688 C C . ILE A 1 91 ? -2.377 -9.350 8.003 1.00 96.62 91 ILE A C 1
ATOM 690 O O . ILE A 1 91 ? -1.602 -10.059 7.367 1.00 96.62 91 ILE A O 1
ATOM 694 N N . VAL A 1 92 ? -3.642 -9.155 7.619 1.00 95.25 92 VAL A N 1
ATOM 695 C CA . VAL A 1 92 ? -4.213 -9.796 6.422 1.00 95.25 92 VAL A CA 1
ATOM 696 C C . VAL A 1 92 ? -3.471 -9.343 5.160 1.00 95.25 92 VAL A C 1
ATOM 698 O O . VAL A 1 92 ? -3.106 -10.171 4.320 1.00 95.25 92 VAL A O 1
ATOM 701 N N . GLY A 1 93 ? -3.181 -8.044 5.051 1.00 93.38 93 GLY A N 1
ATOM 702 C CA . GLY A 1 93 ? -2.390 -7.487 3.957 1.00 93.38 93 GLY A CA 1
ATOM 703 C C . GLY A 1 93 ? -0.963 -8.037 3.917 1.00 93.38 93 GLY A C 1
ATOM 704 O O . GLY A 1 93 ? -0.496 -8.420 2.852 1.00 93.38 93 GLY A O 1
ATOM 705 N N . ALA A 1 94 ? -0.293 -8.153 5.065 1.00 94.75 94 ALA A N 1
ATOM 706 C CA . ALA A 1 94 ? 1.065 -8.678 5.178 1.00 94.75 94 ALA A CA 1
ATOM 707 C C . ALA A 1 94 ? 1.144 -10.159 4.790 1.00 94.75 94 ALA A C 1
ATOM 709 O O . ALA A 1 94 ? 2.053 -10.539 4.060 1.00 94.75 94 ALA A O 1
ATOM 710 N N . VAL A 1 95 ? 0.180 -10.986 5.212 1.00 96.81 95 VAL A N 1
ATOM 711 C CA . VAL A 1 95 ? 0.099 -12.397 4.793 1.00 96.81 95 VAL A CA 1
ATOM 712 C C . VAL A 1 95 ? -0.080 -12.498 3.277 1.00 96.81 95 VAL A C 1
ATOM 714 O O . VAL A 1 95 ? 0.618 -13.272 2.626 1.00 96.81 95 VAL A O 1
ATOM 717 N N . THR A 1 96 ? -0.961 -11.674 2.707 1.00 93.44 96 THR A N 1
ATOM 718 C CA . THR A 1 96 ? -1.188 -11.633 1.254 1.00 93.44 96 THR A CA 1
ATOM 719 C C . THR A 1 96 ? 0.072 -11.182 0.508 1.00 93.44 96 THR A C 1
ATOM 721 O O . THR A 1 96 ? 0.472 -11.804 -0.473 1.00 93.44 96 THR A O 1
ATOM 724 N N . ALA A 1 97 ? 0.741 -10.137 1.002 1.00 93.44 97 ALA A N 1
ATOM 725 C CA . ALA A 1 97 ? 1.984 -9.633 0.432 1.00 93.44 97 ALA A CA 1
ATOM 726 C C . ALA A 1 97 ? 3.119 -10.661 0.521 1.00 93.44 97 ALA A C 1
ATOM 728 O O . ALA A 1 97 ? 3.873 -10.795 -0.434 1.00 93.44 97 ALA A O 1
ATOM 729 N N . LEU A 1 98 ? 3.225 -11.406 1.627 1.00 95.12 98 LEU A N 1
ATOM 730 C CA . LEU A 1 98 ? 4.204 -12.484 1.788 1.00 95.12 98 LEU A CA 1
ATOM 731 C C . LEU A 1 98 ? 3.972 -13.603 0.777 1.00 95.12 98 LEU A C 1
ATOM 733 O O . LEU A 1 98 ? 4.925 -14.029 0.134 1.00 95.12 98 LEU A O 1
ATOM 737 N N . TYR A 1 99 ? 2.723 -14.043 0.611 1.00 95.31 99 TYR A N 1
ATOM 738 C CA . TYR A 1 99 ? 2.376 -15.076 -0.363 1.00 95.31 99 TYR A CA 1
ATOM 739 C C . TYR A 1 99 ? 2.804 -14.666 -1.782 1.00 95.31 99 TYR A C 1
ATOM 741 O O . TYR A 1 99 ? 3.593 -15.361 -2.417 1.00 95.31 99 TYR A O 1
ATOM 749 N N . ILE A 1 100 ? 2.373 -13.482 -2.228 1.00 92.94 100 ILE A N 1
ATOM 750 C CA . ILE A 1 100 ? 2.667 -12.970 -3.575 1.00 92.94 100 ILE A CA 1
ATOM 751 C C . ILE A 1 100 ? 4.165 -12.657 -3.739 1.00 92.94 100 ILE A C 1
ATOM 753 O O . ILE A 1 100 ? 4.776 -12.991 -4.749 1.00 92.94 100 ILE A O 1
ATOM 757 N N . GLY A 1 101 ? 4.785 -12.021 -2.745 1.00 91.75 101 GLY A N 1
ATOM 758 C CA . GLY A 1 101 ? 6.184 -11.596 -2.806 1.00 91.75 101 GLY A CA 1
ATOM 759 C C . GLY A 1 101 ? 7.170 -12.762 -2.879 1.00 91.75 101 GLY A C 1
ATOM 760 O O . GLY A 1 101 ? 8.197 -12.640 -3.549 1.00 91.75 101 GLY A O 1
ATOM 761 N N . LEU A 1 102 ? 6.852 -13.888 -2.231 1.00 93.62 102 LEU A N 1
ATOM 762 C CA . LEU A 1 102 ? 7.637 -15.120 -2.330 1.00 93.62 102 LEU A CA 1
ATOM 763 C C . LEU A 1 102 ? 7.470 -15.786 -3.698 1.00 93.62 102 LEU A C 1
ATOM 765 O O . LEU A 1 102 ? 8.461 -16.224 -4.277 1.00 93.62 102 LEU A O 1
ATOM 769 N N . GLU A 1 103 ? 6.250 -15.811 -4.238 1.00 94.88 103 GLU A N 1
ATOM 770 C CA . GLU A 1 103 ? 5.971 -16.379 -5.560 1.00 94.88 103 GLU A CA 1
ATOM 771 C C . GLU A 1 103 ? 6.695 -15.606 -6.677 1.00 94.88 103 GLU A C 1
ATOM 773 O O . GLU A 1 103 ? 7.309 -16.209 -7.556 1.00 94.88 103 GLU A O 1
ATOM 778 N N . LEU A 1 104 ? 6.724 -14.270 -6.595 1.00 91.38 104 LEU A N 1
ATOM 779 C CA . LEU A 1 104 ? 7.409 -13.412 -7.569 1.00 91.38 104 LEU A CA 1
ATOM 780 C C . LEU A 1 104 ? 8.916 -13.234 -7.296 1.00 91.38 104 LEU A C 1
ATOM 782 O O . LEU A 1 104 ? 9.593 -12.553 -8.065 1.00 91.38 104 LEU A O 1
ATOM 786 N N . SER A 1 105 ? 9.458 -13.796 -6.205 1.00 91.56 105 SER A N 1
ATOM 787 C CA . SER A 1 105 ? 10.850 -13.577 -5.758 1.00 91.56 105 SER A CA 1
ATOM 788 C C . SER A 1 105 ? 11.244 -12.089 -5.623 1.00 91.56 105 SER A C 1
ATOM 790 O O . SER A 1 105 ? 12.418 -11.722 -5.705 1.00 91.56 105 SER A O 1
ATOM 792 N N . ALA A 1 106 ? 10.266 -11.206 -5.395 1.00 90.69 106 ALA A N 1
ATOM 793 C CA . ALA A 1 106 ? 10.430 -9.753 -5.392 1.00 90.69 106 ALA A CA 1
ATOM 794 C C . ALA A 1 106 ? 10.660 -9.211 -3.968 1.00 90.69 106 ALA A C 1
ATOM 796 O O . ALA A 1 106 ? 9.863 -8.437 -3.429 1.00 90.69 106 ALA A O 1
ATOM 797 N N . TYR A 1 107 ? 11.771 -9.611 -3.340 1.00 92.44 107 TYR A N 1
ATOM 798 C CA . TYR A 1 107 ? 12.045 -9.329 -1.922 1.00 92.44 107 TYR A CA 1
ATOM 799 C C . TYR A 1 107 ? 12.086 -7.833 -1.572 1.00 92.44 107 TYR A C 1
ATOM 801 O O . TYR A 1 107 ? 11.637 -7.441 -0.497 1.00 92.44 107 TYR A O 1
ATOM 809 N N . LEU A 1 108 ? 12.588 -6.981 -2.473 1.00 91.88 108 LEU A N 1
ATOM 810 C CA . LEU A 1 108 ? 12.643 -5.533 -2.237 1.00 91.88 108 LEU A CA 1
ATOM 811 C C . LEU A 1 108 ? 11.244 -4.910 -2.155 1.00 91.88 108 LEU A C 1
ATOM 813 O O . LEU A 1 108 ? 10.992 -4.086 -1.277 1.00 91.88 108 LEU A O 1
ATOM 817 N N . VAL A 1 109 ? 10.331 -5.341 -3.029 1.00 93.00 109 VAL A N 1
ATOM 818 C CA . VAL A 1 109 ? 8.934 -4.882 -3.034 1.00 93.00 109 VAL A CA 1
ATOM 819 C C . VAL A 1 109 ? 8.209 -5.391 -1.793 1.00 93.00 109 VAL A C 1
ATOM 821 O O . VAL A 1 109 ? 7.482 -4.644 -1.144 1.00 93.00 109 VAL A O 1
ATOM 824 N N . LEU A 1 110 ? 8.462 -6.639 -1.401 1.00 93.31 110 LEU A N 1
ATOM 825 C CA . LEU A 1 110 ? 7.919 -7.194 -0.167 1.00 93.31 110 LEU A CA 1
ATOM 826 C C . LEU A 1 110 ? 8.332 -6.362 1.059 1.00 93.31 110 LEU A C 1
ATOM 828 O O . LEU A 1 110 ? 7.482 -5.986 1.867 1.00 93.31 110 LEU A O 1
ATOM 832 N N . LEU A 1 111 ? 9.623 -6.037 1.189 1.00 95.00 111 LEU A N 1
ATOM 833 C CA . LEU A 1 111 ? 10.121 -5.228 2.303 1.00 95.00 111 LEU A CA 1
ATOM 834 C C . LEU A 1 111 ? 9.518 -3.820 2.303 1.00 95.00 111 LEU A C 1
ATOM 836 O O . LEU A 1 111 ? 9.142 -3.330 3.368 1.00 95.00 111 LEU A O 1
ATOM 840 N N . SER A 1 112 ? 9.379 -3.181 1.137 1.00 94.06 112 SER A N 1
ATOM 841 C CA . SER A 1 112 ? 8.788 -1.841 1.051 1.00 94.06 112 SER A CA 1
ATOM 842 C C . SER A 1 112 ? 7.306 -1.843 1.437 1.00 94.06 112 SER A C 1
ATOM 844 O O . SER A 1 112 ? 6.856 -0.957 2.166 1.00 94.06 112 SER A O 1
ATOM 846 N N . VAL A 1 113 ? 6.555 -2.864 1.018 1.00 94.94 113 VAL A N 1
ATOM 847 C CA . VAL A 1 113 ? 5.139 -3.068 1.366 1.00 94.94 113 VAL A CA 1
ATOM 848 C C . VAL A 1 113 ? 4.966 -3.284 2.869 1.00 94.94 113 VAL A C 1
ATOM 850 O O . VAL A 1 113 ? 4.142 -2.619 3.498 1.00 94.94 113 VAL A O 1
ATOM 853 N N . LEU A 1 114 ? 5.777 -4.158 3.472 1.00 95.75 114 LEU A N 1
ATOM 854 C CA . LEU A 1 114 ? 5.726 -4.407 4.914 1.00 95.75 114 LEU A CA 1
ATOM 855 C C . LEU A 1 114 ? 6.119 -3.158 5.712 1.00 95.75 114 LEU A C 1
ATOM 857 O O . LEU A 1 114 ? 5.409 -2.775 6.642 1.00 95.75 114 LEU A O 1
ATOM 861 N N . ALA A 1 115 ? 7.202 -2.481 5.322 1.00 96.62 115 ALA A N 1
ATOM 862 C CA . ALA A 1 115 ? 7.667 -1.272 5.995 1.00 96.62 115 ALA A CA 1
ATOM 863 C C . ALA A 1 115 ? 6.641 -0.131 5.907 1.00 96.62 115 ALA A C 1
ATOM 865 O O . ALA A 1 115 ? 6.346 0.512 6.915 1.00 96.62 115 ALA A O 1
ATOM 866 N N . SER A 1 116 ? 6.058 0.106 4.728 1.00 95.69 116 SER A N 1
ATOM 867 C CA . SER A 1 116 ? 5.045 1.152 4.528 1.00 95.69 116 SER A CA 1
ATOM 868 C C . SER A 1 116 ? 3.725 0.838 5.243 1.00 95.69 116 SER A C 1
ATOM 870 O O . SER A 1 116 ? 3.146 1.727 5.878 1.00 95.69 116 SER A O 1
ATOM 872 N N . GLY A 1 117 ? 3.279 -0.421 5.236 1.00 93.62 117 GLY A N 1
ATOM 873 C CA . GLY A 1 117 ? 2.121 -0.867 6.012 1.00 93.62 117 GLY A CA 1
ATOM 874 C C . GLY A 1 117 ? 2.334 -0.710 7.522 1.00 93.62 117 GLY A C 1
ATOM 875 O O . GLY A 1 117 ? 1.481 -0.142 8.209 1.00 93.62 117 GLY A O 1
ATOM 876 N N . ALA A 1 118 ? 3.500 -1.122 8.035 1.00 95.25 118 ALA A N 1
ATOM 877 C CA . ALA A 1 118 ? 3.854 -0.991 9.449 1.00 95.25 118 ALA A CA 1
ATOM 878 C C . ALA A 1 118 ? 3.963 0.479 9.876 1.00 95.25 118 ALA A C 1
ATOM 880 O O . ALA A 1 118 ? 3.456 0.863 10.933 1.00 95.25 118 ALA A O 1
ATOM 881 N N . LEU A 1 119 ? 4.569 1.321 9.033 1.00 96.50 119 LEU A N 1
ATOM 882 C CA . LEU A 1 119 ? 4.647 2.762 9.260 1.00 96.50 119 LEU A CA 1
ATOM 883 C C . LEU A 1 119 ? 3.247 3.383 9.329 1.00 96.50 119 LEU A C 1
ATOM 885 O O . LEU A 1 119 ? 2.969 4.181 10.223 1.00 96.50 119 LEU A O 1
ATOM 889 N N . THR A 1 120 ? 2.346 2.984 8.431 1.00 94.62 120 THR A N 1
ATOM 890 C CA . THR A 1 120 ? 0.956 3.463 8.429 1.00 94.62 120 THR A CA 1
ATOM 891 C C . THR A 1 120 ? 0.229 3.047 9.702 1.00 94.62 120 THR A C 1
ATOM 893 O O . THR A 1 120 ? -0.403 3.884 10.346 1.00 94.62 120 THR A O 1
ATOM 896 N N . LEU A 1 121 ? 0.373 1.786 10.120 1.00 94.31 121 LEU A N 1
ATOM 897 C CA . LEU A 1 121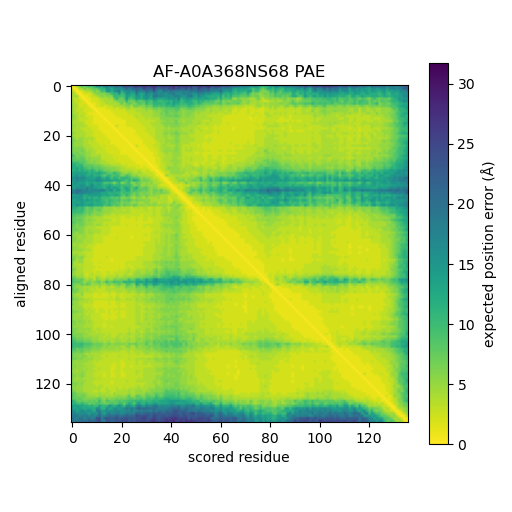 ? -0.188 1.292 11.376 1.00 94.31 121 LEU A CA 1
ATOM 898 C C . LEU A 1 121 ? 0.329 2.099 12.577 1.00 94.31 121 LEU A C 1
ATOM 900 O O . LEU A 1 121 ? -0.462 2.537 13.414 1.00 94.31 121 LEU A O 1
ATOM 904 N N . TYR A 1 122 ? 1.637 2.360 12.630 1.00 95.38 122 TYR A N 1
ATOM 905 C CA . TYR A 1 122 ? 2.252 3.177 13.675 1.00 95.38 122 TYR A CA 1
ATOM 906 C C . TYR A 1 122 ? 1.690 4.608 13.701 1.00 95.38 122 TYR A C 1
ATOM 908 O O . TYR A 1 122 ? 1.344 5.119 14.770 1.00 95.38 122 TYR A 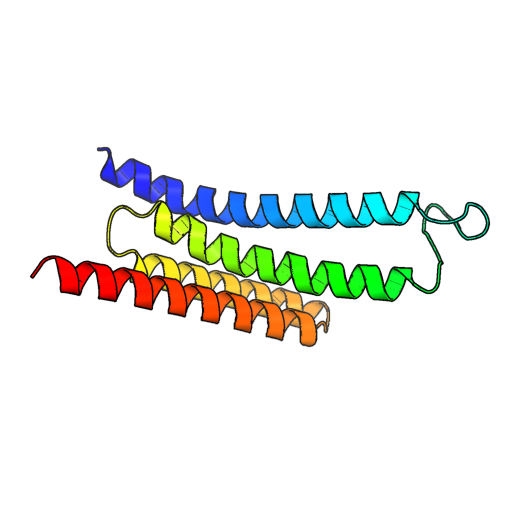O 1
ATOM 916 N N . LEU A 1 123 ? 1.537 5.250 12.539 1.00 94.06 123 LEU A N 1
ATOM 917 C CA . LEU A 1 123 ? 0.956 6.593 12.436 1.00 94.06 123 LEU A CA 1
ATOM 918 C C . LEU A 1 123 ? -0.518 6.622 12.866 1.00 94.06 123 LEU A C 1
ATOM 920 O O . LEU A 1 123 ? -0.924 7.537 13.588 1.00 94.06 123 LEU A O 1
ATOM 924 N N . VAL A 1 124 ? -1.308 5.611 12.495 1.00 92.56 124 VAL A N 1
ATOM 925 C CA . VAL A 1 124 ? -2.704 5.466 12.942 1.00 92.56 124 VAL A CA 1
ATOM 926 C C . VAL A 1 124 ? -2.764 5.283 14.461 1.00 92.56 124 VAL A C 1
ATOM 928 O O . VAL A 1 124 ? -3.531 5.964 15.140 1.00 92.56 124 VAL A O 1
ATOM 931 N N . HIS A 1 125 ? -1.910 4.433 15.033 1.00 90.94 125 HIS A N 1
ATOM 932 C CA . HIS A 1 125 ? -1.841 4.259 16.485 1.00 90.94 125 HIS A CA 1
ATOM 933 C C . HIS A 1 125 ? -1.474 5.562 17.200 1.00 90.94 125 HIS A C 1
ATOM 935 O O . HIS A 1 125 ? -2.144 5.929 18.167 1.00 90.94 125 HIS A O 1
ATOM 941 N N . ARG A 1 126 ? -0.460 6.282 16.702 1.00 90.56 126 ARG A N 1
ATOM 942 C CA . ARG A 1 126 ? 0.030 7.538 17.288 1.00 90.56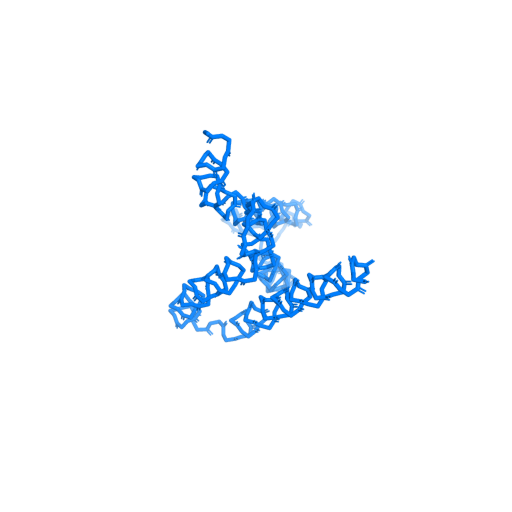 126 ARG A CA 1
ATOM 943 C C . ARG A 1 126 ? -0.984 8.679 17.196 1.00 90.56 126 ARG A C 1
ATOM 945 O O . ARG A 1 126 ? -1.065 9.500 18.104 1.00 90.56 126 ARG A O 1
ATOM 952 N N . THR A 1 127 ? -1.732 8.772 16.101 1.00 88.00 127 THR A N 1
ATOM 953 C CA . THR A 1 127 ? -2.765 9.809 15.937 1.00 88.00 127 THR A CA 1
ATOM 954 C C . THR A 1 127 ? -3.964 9.549 16.843 1.00 88.00 127 THR A C 1
ATOM 956 O O . THR A 1 127 ? -4.473 10.481 17.464 1.00 88.00 127 THR A O 1
ATOM 959 N N . LEU A 1 128 ? -4.370 8.287 16.999 1.00 82.94 128 LEU A N 1
ATOM 960 C CA . LEU A 1 128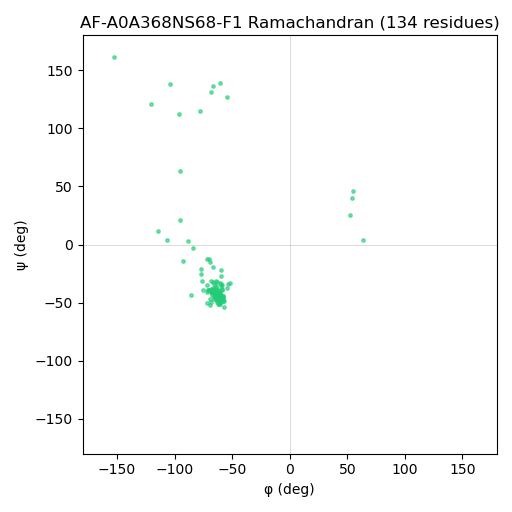 ? -5.489 7.918 17.865 1.00 82.94 128 LEU A CA 1
ATOM 961 C C . LEU A 1 128 ? -5.173 8.076 19.358 1.00 82.94 128 LEU A C 1
ATOM 963 O O . LEU A 1 128 ? -6.029 8.555 20.096 1.00 82.94 128 LEU A O 1
ATOM 967 N N . THR A 1 129 ? -3.957 7.744 19.807 1.00 81.06 129 THR A N 1
ATOM 968 C CA . THR A 1 129 ? -3.546 7.986 21.205 1.00 81.06 129 THR A CA 1
ATOM 969 C C . THR A 1 129 ? -3.447 9.471 21.531 1.00 81.06 129 THR A C 1
ATOM 971 O O . THR A 1 129 ? -3.876 9.882 22.605 1.00 81.06 129 THR A O 1
ATOM 974 N N . LYS A 1 130 ? -2.958 10.301 20.600 1.00 77.25 130 LYS A N 1
ATOM 975 C CA . LYS A 1 130 ? -2.950 11.761 20.783 1.00 77.25 130 LYS A CA 1
ATOM 976 C C . LYS A 1 130 ? -4.352 12.340 20.959 1.00 77.25 130 LYS A C 1
ATOM 978 O O . LYS A 1 130 ? -4.531 13.206 21.802 1.00 77.25 130 LYS A O 1
ATOM 983 N N . HIS A 1 131 ? -5.332 11.873 20.187 1.00 69.00 131 HIS A N 1
ATOM 984 C CA . HIS A 1 131 ? -6.710 12.346 20.331 1.00 69.00 131 HIS A CA 1
ATOM 985 C C . HIS A 1 131 ? -7.361 11.916 21.648 1.00 69.00 131 HIS A C 1
ATOM 987 O O . HIS A 1 131 ? -8.179 12.667 22.166 1.00 69.00 131 HIS A O 1
ATOM 993 N N . ALA A 1 132 ? -6.991 10.757 22.200 1.00 63.44 132 ALA A N 1
ATOM 994 C CA . ALA A 1 132 ? -7.475 10.332 23.513 1.00 63.44 132 ALA A CA 1
ATOM 995 C C . ALA A 1 132 ? -6.972 11.260 24.636 1.00 63.44 132 ALA A C 1
ATOM 997 O O . ALA A 1 132 ? -7.762 11.676 25.468 1.00 63.44 132 ALA A O 1
ATOM 998 N N . LEU A 1 133 ? -5.700 11.673 24.590 1.00 60.25 133 LEU A N 1
ATOM 999 C CA . LEU A 1 133 ? -5.077 12.539 25.606 1.00 60.25 133 LEU A CA 1
ATOM 1000 C C . LEU A 1 133 ? -5.568 14.000 25.616 1.00 60.25 133 LEU A C 1
ATOM 1002 O O . LEU A 1 133 ? -5.218 14.739 26.525 1.00 60.25 133 LEU A O 1
ATOM 1006 N N . ILE A 1 134 ? -6.305 14.449 24.596 1.00 61.28 134 ILE A N 1
ATOM 1007 C CA . ILE A 1 134 ? -6.816 15.833 24.498 1.00 61.28 134 ILE A CA 1
ATOM 1008 C C . ILE A 1 134 ? -8.234 15.954 25.091 1.00 61.28 134 ILE A C 1
ATOM 1010 O O . ILE A 1 134 ? -8.718 17.063 25.305 1.00 61.28 134 ILE A O 1
ATOM 1014 N N . CYS A 1 135 ? -8.915 14.832 25.333 1.00 53.69 135 CYS A N 1
ATOM 1015 C CA . CYS A 1 135 ? -10.295 14.804 25.823 1.00 53.69 135 CYS A CA 1
ATOM 1016 C C . CYS A 1 135 ? -10.437 14.393 27.300 1.00 53.69 135 CYS A C 1
ATOM 1018 O O . CYS A 1 135 ? -11.575 14.296 27.757 1.00 53.69 135 CYS A O 1
ATOM 1020 N N . ASP A 1 136 ? -9.323 14.180 28.006 1.00 48.22 136 ASP A N 1
ATOM 1021 C CA . ASP A 1 136 ? -9.253 14.004 29.466 1.00 48.22 136 ASP A CA 1
ATOM 1022 C C . ASP A 1 136 ? -8.816 15.317 30.138 1.00 48.22 136 ASP A C 1
ATOM 1024 O O . ASP A 1 136 ? -9.378 15.651 31.206 1.00 48.22 136 ASP A O 1
#

Mean predicted aligned error: 5.72 Å

Secondary structure (DSSP, 8-state):
-HHHHHHHTHHHHHHHHHHHHHHHHHHHHHHHHTTS-GGGEETTEE--TTHHHHHHHHHHHHHHHHHHHHHHHHHHH-SS-HHHHHHHHHHHHHHHHHHHHHHTT-HHHHHHHHHHHHHHHHHHHHHHHHHHTT--

Nearest PDB structures (foldseek):
  6xr2-assembly2_D  TM=3.692E-01  e=8.695E+00  synthetic construct

pLDDT: mean 88.76, std 8.63, range [48.22, 96.81]

Organism: NCBI:txid2282215

Radius of gyration: 18.39 Å; Cα contacts (8 Å, |Δi|>4): 136; chains: 1; bounding box: 45×32×63 Å

Foldseek 3Di:
DVQVVLLVVLVVQLVVQLVVLVVVLVVQLVVVLVVADPVQQDPNDRNDPCSVVVNLVSLQVSLLSSLLRNLPRSLVSNPDPSLVSSVVSLVVSLVVLVVVCVVVVPVNSSVSSNVSNVVNSVVSVVVVVVVVVVVD

Solvent-accessible surface area (backbone atoms only — not comparable to full-atom values): 6994 Å² total; per-residue (Å²): 112,74,65,60,56,31,56,63,45,23,59,57,33,22,53,48,26,38,51,50,26,50,52,54,39,51,54,50,52,57,55,54,54,72,71,48,57,76,93,39,51,57,92,93,38,62,70,48,86,63,46,64,53,52,52,52,51,43,51,38,52,30,48,20,48,17,31,30,30,29,25,48,41,22,27,68,50,33,85,64,64,34,61,61,48,19,51,50,37,38,52,56,49,46,55,53,43,51,56,52,24,60,76,68,67,37,60,69,44,36,51,42,25,49,51,36,24,52,50,43,46,50,52,53,47,55,54,54,54,54,58,54,72,73,76,114

Sequence (136 aa):
MIRVFRWILVIPAAVLGYMASMFIGMSTLFAFEKFCPPDLVISEMCTAGYMHYVEAICLLLFSSLAAVLVVLLPSLVAPSNKQMVAGAAYIVGAVTALYIGLELSAYLVLLSVLASGALTLYLVHRTLTKHALICD